Protein AF-R4K5H0-F1 (afdb_monomer_lite)

pLDDT: mean 77.51, std 13.31, range [38.12, 95.44]

Foldseek 3Di:
DPPVVVCVVVPDDDDPVVPPPDPDDPVVVCVVVVVLVVVVVPCVLVVQCVVCCVPPNPCSVVVSVVVVVVVVVVVVVVVVVVVVVCVVCVVDDPPLVVCCVPPRNVSSVVRVVVVVVVVVVSVVVVVVVVVVVVCVVPVVCPVVPPDD

Structure (mmCIF, N/CA/C/O backbone):
data_AF-R4K5H0-F1
#
_entry.id   AF-R4K5H0-F1
#
loop_
_atom_site.group_PDB
_atom_site.id
_atom_site.type_symbol
_atom_site.label_atom_id
_atom_site.label_alt_id
_atom_site.label_comp_id
_atom_site.label_asym_id
_atom_site.label_entity_id
_atom_site.label_seq_id
_atom_site.pdbx_PDB_ins_code
_atom_site.Cartn_x
_atom_site.Cartn_y
_atom_site.Cartn_z
_atom_site.occupancy
_atom_site.B_iso_or_equiv
_atom_site.auth_seq_id
_atom_site.auth_comp_id
_atom_site.auth_asym_id
_atom_site.auth_atom_id
_atom_site.pdbx_PDB_model_num
ATOM 1 N N . MET A 1 1 ? -2.139 -44.349 -0.113 1.00 49.19 1 MET A N 1
ATOM 2 C CA . MET A 1 1 ? -0.696 -44.085 0.084 1.00 49.19 1 MET A CA 1
ATOM 3 C C . MET A 1 1 ? -0.270 -42.656 -0.284 1.00 49.19 1 MET A C 1
ATOM 5 O O . MET A 1 1 ? 0.640 -42.167 0.359 1.00 49.19 1 MET A O 1
ATOM 9 N N . LEU A 1 2 ? -0.936 -41.947 -1.217 1.00 55.94 2 LEU A N 1
ATOM 10 C CA . LEU A 1 2 ? -0.578 -40.556 -1.576 1.00 55.94 2 LEU A CA 1
ATOM 11 C C . LEU A 1 2 ? -0.985 -39.456 -0.568 1.00 55.94 2 LEU A C 1
ATOM 13 O O . LEU A 1 2 ? -0.365 -38.399 -0.565 1.00 55.94 2 LEU A O 1
ATOM 17 N N . LYS A 1 3 ? -2.001 -39.673 0.282 1.00 57.03 3 LYS A N 1
ATOM 18 C CA . LYS A 1 3 ? -2.487 -38.632 1.216 1.00 57.03 3 LYS A CA 1
ATOM 19 C C . LYS A 1 3 ? -1.437 -38.215 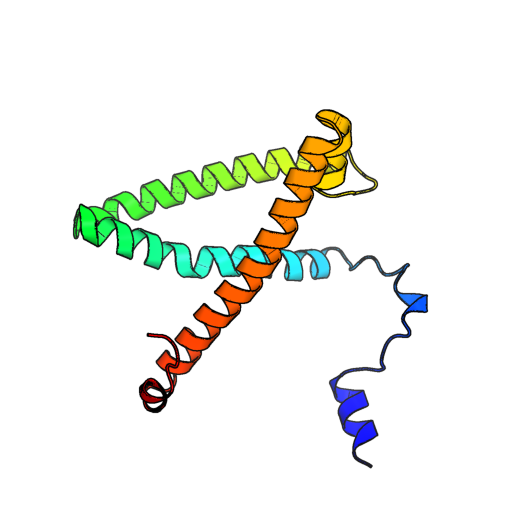2.258 1.00 57.03 3 LYS A C 1
ATOM 21 O O . LYS A 1 3 ? -1.219 -37.029 2.452 1.00 57.03 3 LYS A O 1
ATOM 26 N N . GLY A 1 4 ? -0.706 -39.179 2.825 1.00 60.66 4 GLY A N 1
ATOM 27 C CA . GLY A 1 4 ? 0.281 -38.903 3.877 1.00 60.66 4 GLY A CA 1
ATOM 28 C C . GLY A 1 4 ? 1.520 -38.122 3.420 1.00 60.66 4 GLY A C 1
ATOM 29 O O . GLY A 1 4 ? 2.158 -37.479 4.245 1.00 60.66 4 GLY A O 1
ATOM 30 N N . PHE A 1 5 ? 1.856 -38.147 2.123 1.00 70.12 5 PHE A N 1
ATOM 31 C CA . PHE A 1 5 ? 2.960 -37.343 1.583 1.00 70.12 5 PHE A CA 1
ATOM 32 C C . PHE A 1 5 ? 2.562 -35.870 1.431 1.00 70.12 5 PHE A C 1
ATOM 34 O O . PHE A 1 5 ? 3.346 -34.988 1.760 1.00 70.12 5 PHE A O 1
ATOM 41 N N . PHE A 1 6 ? 1.327 -35.596 1.000 1.00 64.31 6 PHE A N 1
ATOM 42 C CA . PHE A 1 6 ? 0.810 -34.228 0.961 1.00 64.31 6 PHE A CA 1
ATOM 43 C C . PHE A 1 6 ? 0.618 -33.664 2.369 1.00 64.31 6 PHE A C 1
ATOM 45 O O . PHE A 1 6 ? 1.047 -32.545 2.616 1.00 64.31 6 PHE A O 1
ATOM 52 N N . ASP A 1 7 ? 0.118 -34.459 3.320 1.00 66.00 7 ASP A N 1
ATOM 53 C CA . ASP A 1 7 ? -0.077 -34.014 4.708 1.00 66.00 7 ASP A CA 1
ATOM 54 C C . ASP A 1 7 ? 1.232 -33.583 5.405 1.00 66.00 7 ASP A C 1
ATOM 56 O O . ASP A 1 7 ? 1.207 -32.722 6.286 1.00 66.00 7 ASP A O 1
ATOM 60 N N . ILE A 1 8 ? 2.381 -34.145 5.004 1.00 73.19 8 ILE A N 1
ATOM 61 C CA . ILE A 1 8 ? 3.703 -33.759 5.527 1.00 73.19 8 ILE A CA 1
ATOM 62 C C . ILE A 1 8 ? 4.242 -32.478 4.876 1.00 73.19 8 ILE A C 1
ATOM 64 O O . ILE A 1 8 ? 5.025 -31.764 5.495 1.00 73.19 8 ILE A O 1
ATOM 68 N N . LEU A 1 9 ? 3.813 -32.187 3.644 1.00 72.50 9 LEU A N 1
ATOM 69 C CA . LEU A 1 9 ? 4.261 -31.041 2.855 1.00 72.50 9 LEU A CA 1
ATOM 70 C C . LEU A 1 9 ? 3.387 -29.799 3.092 1.00 72.50 9 LEU A C 1
ATOM 72 O O . LEU A 1 9 ? 3.898 -28.685 3.117 1.00 72.50 9 LEU A O 1
ATOM 76 N N . THR A 1 10 ? 2.075 -29.980 3.276 1.00 66.75 10 THR A N 1
ATOM 77 C CA . THR A 1 10 ? 1.098 -28.891 3.465 1.00 66.75 10 THR A CA 1
ATOM 78 C C . THR A 1 10 ? 0.694 -28.672 4.922 1.00 66.75 10 THR A C 1
ATOM 80 O O . THR A 1 10 ? 0.050 -27.672 5.227 1.00 66.75 10 THR A O 1
ATOM 83 N N . GLY A 1 11 ? 1.068 -29.579 5.831 1.00 63.06 11 GLY A N 1
ATOM 84 C CA . GLY A 1 11 ? 0.609 -29.564 7.218 1.00 63.06 11 GLY A CA 1
ATOM 85 C C . GLY A 1 11 ? -0.851 -30.014 7.362 1.00 63.06 11 GLY A C 1
ATOM 86 O O . GLY A 1 11 ? -1.630 -30.014 6.407 1.00 63.06 11 GLY A O 1
ATOM 87 N N . LYS A 1 12 ? -1.229 -30.432 8.579 1.00 54.91 12 LYS A N 1
ATOM 88 C CA . LYS A 1 12 ? -2.605 -30.858 8.885 1.00 54.91 12 LYS A CA 1
ATOM 89 C 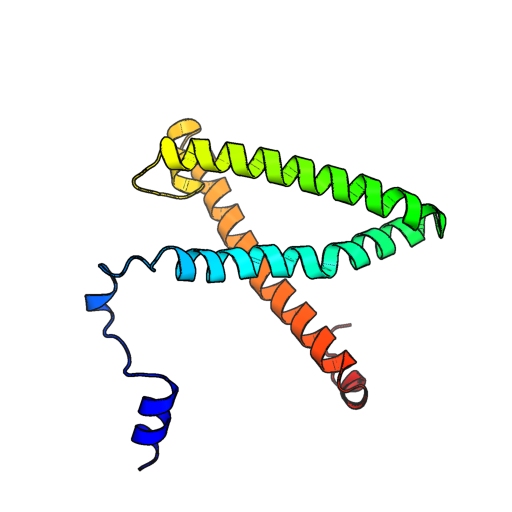C . LYS A 1 12 ? -3.571 -29.677 8.696 1.00 54.91 12 LYS A C 1
ATOM 91 O O . LYS A 1 12 ? -3.279 -28.597 9.209 1.00 54.91 12 LYS A O 1
ATOM 96 N N . PRO A 1 13 ? -4.722 -29.864 8.025 1.00 52.38 13 PRO A N 1
ATOM 97 C CA . PRO A 1 13 ? -5.705 -28.801 7.864 1.00 52.38 13 PRO A CA 1
ATOM 98 C C . PRO A 1 13 ? -6.214 -28.376 9.242 1.00 52.38 13 PRO A C 1
ATOM 100 O O . PRO A 1 13 ? -6.808 -29.175 9.966 1.00 52.38 13 PRO A O 1
ATOM 103 N N . LEU A 1 14 ? -5.942 -27.126 9.618 1.00 50.66 14 LEU A N 1
ATOM 104 C CA . LEU A 1 14 ? -6.468 -26.551 10.849 1.00 50.66 14 LEU A CA 1
ATOM 105 C C . LEU A 1 14 ? -7.985 -26.390 10.724 1.00 50.66 14 LEU A C 1
ATOM 107 O O . LEU A 1 14 ? -8.485 -25.650 9.876 1.00 50.66 14 LEU A O 1
ATOM 111 N N . SER A 1 15 ? -8.700 -27.090 11.599 1.00 40.88 15 SER A N 1
ATOM 112 C CA . SER A 1 15 ? -10.133 -26.960 11.832 1.00 40.88 15 SER A CA 1
ATOM 113 C C . SER A 1 15 ? -10.483 -25.493 12.102 1.00 40.88 15 SER A C 1
ATOM 115 O O . SER A 1 15 ? -9.875 -24.850 12.960 1.00 40.88 15 SER A O 1
ATOM 117 N N . ASN A 1 16 ? -11.475 -24.959 11.382 1.00 50.78 16 ASN A N 1
ATOM 118 C CA . ASN A 1 16 ? -11.863 -23.540 11.414 1.00 50.78 16 ASN A CA 1
ATOM 119 C C . ASN A 1 16 ? -12.212 -22.993 12.817 1.00 50.78 16 ASN A C 1
ATOM 121 O O . ASN A 1 16 ? -12.211 -21.783 13.017 1.00 50.78 16 ASN A O 1
ATOM 125 N N . GLU A 1 17 ? -12.460 -23.863 13.795 1.00 51.97 17 GLU A N 1
ATOM 126 C CA . GLU A 1 17 ? -12.863 -23.517 15.164 1.00 51.97 17 GLU A CA 1
ATOM 127 C C . GLU A 1 17 ? -11.696 -23.087 16.077 1.00 51.97 17 GLU A C 1
ATOM 129 O O . GLU A 1 17 ? -11.930 -22.468 17.110 1.00 51.97 17 GLU A O 1
ATOM 134 N N . GLN A 1 18 ? -10.433 -23.335 15.698 1.00 47.19 18 GLN A N 1
ATOM 135 C CA . GLN A 1 18 ? -9.252 -22.912 16.479 1.00 47.19 18 GLN A CA 1
ATOM 136 C C . GLN A 1 18 ? -8.608 -21.603 15.978 1.00 47.19 18 GLN A C 1
ATOM 138 O O . GLN A 1 18 ? -7.684 -21.082 16.600 1.00 47.19 18 GLN A O 1
ATOM 143 N N . ARG A 1 19 ? -9.115 -21.027 14.880 1.00 45.38 19 ARG A N 1
ATOM 144 C CA . ARG A 1 19 ? -8.547 -19.837 14.215 1.00 45.38 19 ARG A CA 1
ATOM 145 C C . ARG A 1 19 ? -8.814 -18.505 14.923 1.00 45.38 19 ARG A C 1
ATOM 147 O O . ARG A 1 19 ? -8.166 -17.516 14.602 1.00 45.38 19 ARG A O 1
ATOM 154 N N . SER A 1 20 ? -9.741 -18.455 15.880 1.00 47.62 20 SER A N 1
ATOM 155 C CA . SER A 1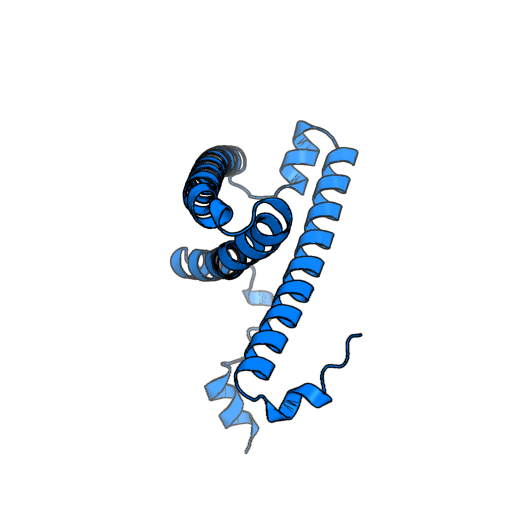 20 ? -10.117 -17.204 16.562 1.00 47.62 20 SER A CA 1
ATOM 156 C C . SER A 1 20 ? -9.094 -16.714 17.599 1.00 47.62 20 SER A C 1
ATOM 158 O O . SER A 1 20 ? -9.217 -15.586 18.071 1.00 47.62 20 SER A O 1
ATOM 160 N N . GLY A 1 21 ? -8.097 -17.533 17.961 1.00 49.69 21 GLY A N 1
ATOM 161 C CA . GLY A 1 21 ? -7.099 -17.205 18.990 1.00 49.69 21 GLY A CA 1
ATOM 162 C C . GLY A 1 21 ? -5.679 -16.938 18.480 1.00 49.69 21 GLY A C 1
ATOM 163 O O . GLY A 1 21 ? -4.901 -16.292 19.181 1.00 49.69 21 GLY A O 1
ATOM 164 N N . GLU A 1 22 ? -5.323 -17.389 17.276 1.00 49.41 22 GLU A N 1
ATOM 165 C CA . GLU A 1 22 ? -3.969 -17.203 16.745 1.00 49.41 22 GLU A CA 1
ATOM 166 C C . GLU A 1 22 ? -3.843 -15.851 16.043 1.00 49.41 22 GLU A C 1
ATOM 168 O O . GLU A 1 22 ? -3.914 -15.722 14.821 1.00 49.41 22 GLU A O 1
ATOM 173 N N . LYS A 1 23 ? -3.628 -14.805 16.844 1.00 56.81 23 LYS A N 1
ATOM 174 C CA . LYS A 1 23 ? -3.012 -13.578 16.337 1.00 56.81 23 LYS A CA 1
ATOM 175 C C . LYS A 1 23 ? -1.655 -13.980 15.764 1.00 56.81 23 LYS A C 1
ATOM 177 O O . LYS A 1 23 ? -0.799 -14.446 16.515 1.00 56.81 23 LYS A O 1
ATOM 182 N N . TYR A 1 24 ? -1.471 -13.828 14.451 1.00 58.16 24 TYR A N 1
ATOM 183 C CA . TYR A 1 24 ? -0.163 -14.017 13.829 1.00 58.16 24 TYR A CA 1
ATOM 184 C C . TYR A 1 24 ? 0.883 -13.258 14.642 1.00 58.16 24 TYR A C 1
ATOM 186 O O . TYR A 1 24 ? 0.704 -12.077 14.954 1.00 58.16 24 TYR A O 1
ATOM 194 N N . ASN A 1 25 ? 1.960 -13.950 15.012 1.00 66.81 25 ASN A N 1
ATOM 195 C CA . ASN A 1 25 ? 3.040 -13.319 15.749 1.00 66.81 25 ASN A CA 1
ATOM 196 C C . ASN A 1 25 ? 3.570 -12.142 14.910 1.00 66.81 25 ASN A C 1
ATOM 198 O O . ASN A 1 25 ? 3.685 -12.267 13.688 1.00 66.81 25 ASN A O 1
ATOM 202 N N . VAL A 1 26 ? 3.889 -11.012 15.550 1.00 72.25 26 VAL A N 1
ATOM 203 C CA . VAL A 1 26 ? 4.280 -9.749 14.886 1.00 72.25 26 VAL A CA 1
ATOM 204 C C . VAL A 1 26 ? 5.225 -9.929 13.682 1.00 72.25 26 VAL A C 1
ATOM 206 O O . VAL A 1 26 ? 4.939 -9.335 12.644 1.00 72.25 26 VAL A O 1
ATOM 209 N N . PRO A 1 27 ? 6.291 -10.759 13.729 1.00 71.31 27 PRO A N 1
ATOM 210 C CA . PRO A 1 27 ? 7.177 -10.929 12.573 1.00 71.31 27 PRO A CA 1
ATOM 211 C C . PRO A 1 27 ? 6.507 -11.582 11.355 1.00 71.31 27 PRO A C 1
ATOM 213 O O . PRO A 1 27 ? 6.786 -11.188 10.227 1.00 71.31 27 PRO A O 1
ATOM 216 N N . PHE A 1 28 ? 5.601 -12.542 11.556 1.00 73.50 28 PHE A N 1
ATOM 217 C CA . PHE A 1 28 ? 4.871 -13.168 10.450 1.00 73.50 28 PHE A CA 1
ATOM 218 C C . PHE A 1 28 ? 3.816 -12.227 9.867 1.00 73.50 28 PHE A C 1
ATOM 220 O O . PHE A 1 28 ? 3.686 -12.138 8.649 1.00 73.50 28 PHE A O 1
ATOM 227 N N . GLY A 1 29 ? 3.095 -11.494 10.724 1.00 75.62 29 GLY A N 1
ATOM 228 C CA . GLY A 1 29 ? 2.133 -10.487 10.270 1.00 75.62 29 GLY A CA 1
ATOM 229 C C . GLY A 1 29 ? 2.809 -9.375 9.464 1.00 75.62 29 GLY A C 1
ATOM 230 O O . GLY A 1 29 ? 2.312 -8.989 8.407 1.00 75.62 29 GLY A O 1
ATOM 231 N N . LEU A 1 30 ? 3.983 -8.923 9.919 1.00 77.88 30 LEU A N 1
ATOM 232 C CA . LEU A 1 30 ? 4.799 -7.949 9.203 1.00 77.88 30 LEU A CA 1
ATOM 233 C C . LEU A 1 30 ? 5.267 -8.496 7.852 1.00 77.88 30 LEU A C 1
ATOM 235 O O . LEU A 1 30 ? 5.159 -7.787 6.864 1.00 77.88 30 LEU A O 1
ATOM 239 N N . ALA A 1 31 ? 5.755 -9.738 7.790 1.00 78.69 31 ALA A N 1
ATOM 240 C CA . ALA A 1 31 ? 6.246 -10.326 6.543 1.00 78.69 31 ALA A CA 1
ATOM 241 C C . ALA A 1 31 ? 5.156 -10.400 5.461 1.00 78.69 31 ALA A C 1
ATOM 243 O O . ALA A 1 31 ? 5.409 -10.049 4.311 1.00 78.69 31 ALA A O 1
ATOM 244 N N . VAL A 1 32 ? 3.936 -10.800 5.832 1.00 77.62 32 VAL A N 1
ATOM 245 C CA . VAL A 1 32 ? 2.807 -10.875 4.893 1.00 77.62 32 VAL A CA 1
ATOM 246 C C . VAL A 1 32 ? 2.379 -9.480 4.429 1.00 77.62 32 VAL A C 1
ATOM 248 O O . VAL A 1 32 ? 2.262 -9.253 3.230 1.00 77.62 32 VAL A O 1
ATOM 251 N N . MET A 1 33 ? 2.207 -8.528 5.352 1.00 77.69 33 MET A N 1
ATOM 252 C CA . MET A 1 33 ? 1.797 -7.157 5.007 1.00 77.69 33 MET A CA 1
ATOM 253 C C . MET A 1 33 ? 2.878 -6.392 4.233 1.00 77.69 33 MET A C 1
ATOM 255 O O . MET A 1 33 ? 2.575 -5.619 3.330 1.00 77.69 33 MET A O 1
ATOM 259 N N . ALA A 1 34 ? 4.152 -6.621 4.552 1.00 77.56 34 ALA A N 1
ATOM 260 C CA . ALA A 1 34 ? 5.266 -6.010 3.839 1.00 77.56 34 ALA A CA 1
ATOM 261 C C . ALA A 1 34 ? 5.398 -6.552 2.414 1.00 77.56 34 ALA A C 1
ATOM 263 O O . ALA A 1 34 ? 5.829 -5.809 1.540 1.00 77.56 34 ALA A O 1
ATOM 264 N N . SER A 1 35 ? 5.022 -7.810 2.158 1.00 79.75 35 SER A N 1
ATOM 265 C CA . SER A 1 35 ? 5.084 -8.392 0.814 1.00 79.75 35 SER A CA 1
ATOM 266 C C . SER A 1 35 ? 4.244 -7.610 -0.196 1.00 79.75 35 SER A C 1
ATOM 268 O O . SER A 1 35 ? 4.692 -7.401 -1.319 1.00 79.75 35 SER A O 1
ATOM 270 N N . ASP A 1 36 ? 3.056 -7.159 0.204 1.00 78.62 36 ASP A N 1
ATOM 271 C CA . ASP A 1 36 ? 2.152 -6.396 -0.660 1.00 78.62 36 ASP A CA 1
ATOM 272 C C . ASP A 1 36 ? 2.726 -5.007 -0.995 1.00 78.62 36 ASP A C 1
ATOM 274 O O . ASP A 1 36 ? 2.862 -4.614 -2.158 1.00 78.62 36 ASP A O 1
ATOM 278 N N . ALA A 1 37 ? 3.215 -4.311 0.037 1.00 73.88 37 ALA A N 1
ATOM 279 C CA . ALA A 1 37 ? 3.884 -3.025 -0.125 1.00 73.88 37 ALA A CA 1
ATOM 280 C C . ALA A 1 37 ? 5.155 -3.137 -0.989 1.00 73.88 37 ALA A C 1
ATOM 282 O O . ALA A 1 37 ? 5.369 -2.329 -1.889 1.00 73.88 37 ALA A O 1
ATOM 283 N N . VAL A 1 38 ? 5.998 -4.148 -0.750 1.00 77.94 38 VAL A N 1
ATOM 284 C CA . VAL A 1 38 ? 7.242 -4.369 -1.505 1.00 77.94 38 VAL A CA 1
ATOM 285 C C . VAL A 1 38 ? 6.950 -4.735 -2.960 1.00 77.94 38 VAL A C 1
ATOM 287 O O . VAL A 1 38 ? 7.627 -4.222 -3.851 1.00 77.94 38 VAL A O 1
ATOM 290 N N . SER A 1 39 ? 5.925 -5.555 -3.214 1.00 76.81 39 SER A N 1
ATOM 291 C CA . SER A 1 39 ? 5.496 -5.893 -4.575 1.00 76.81 39 SER A CA 1
ATOM 292 C C . SER A 1 39 ? 5.084 -4.648 -5.359 1.00 76.81 39 SER A C 1
ATOM 294 O O . SER A 1 39 ? 5.411 -4.538 -6.537 1.00 76.81 39 SER A O 1
ATOM 296 N N . SER A 1 40 ? 4.423 -3.691 -4.703 1.00 75.19 40 SER A N 1
ATOM 297 C CA . SER A 1 40 ? 4.011 -2.434 -5.332 1.00 75.19 40 SER A CA 1
ATOM 298 C C . SER A 1 40 ? 5.193 -1.536 -5.700 1.00 75.19 40 SER A C 1
ATOM 300 O O . SER A 1 40 ? 5.184 -0.903 -6.746 1.00 75.19 40 SER A O 1
ATOM 302 N N . VAL A 1 41 ? 6.250 -1.493 -4.881 1.00 78.44 41 VAL A N 1
ATOM 303 C CA . VAL A 1 41 ? 7.434 -0.657 -5.163 1.00 78.44 41 VAL A CA 1
ATOM 304 C C . VAL A 1 41 ? 8.335 -1.259 -6.251 1.00 78.44 41 VAL A C 1
ATOM 306 O O . VAL A 1 41 ? 9.059 -0.519 -6.917 1.00 78.44 41 VAL A O 1
ATOM 309 N N . ALA A 1 42 ? 8.282 -2.576 -6.473 1.00 78.56 42 ALA A N 1
ATOM 310 C CA . ALA A 1 42 ? 9.167 -3.270 -7.410 1.00 78.56 42 ALA A CA 1
ATOM 311 C C . ALA A 1 42 ? 9.036 -2.787 -8.869 1.00 78.56 42 ALA A C 1
ATOM 313 O O . ALA A 1 42 ? 10.043 -2.730 -9.570 1.00 78.56 42 ALA A O 1
ATOM 314 N N . TYR A 1 43 ? 7.838 -2.384 -9.305 1.00 75.62 43 TYR A N 1
ATOM 315 C CA . TYR A 1 43 ? 7.590 -1.892 -10.669 1.00 75.62 43 TYR A CA 1
ATOM 316 C C . TYR A 1 43 ? 7.609 -0.355 -10.793 1.00 75.62 43 TYR A C 1
ATOM 318 O O . TYR A 1 43 ? 7.608 0.185 -11.896 1.00 75.62 43 TYR A O 1
ATOM 326 N N . VAL A 1 44 ? 7.675 0.386 -9.678 1.00 77.50 44 VAL A N 1
ATOM 327 C CA . VAL A 1 44 ? 7.539 1.860 -9.663 1.00 77.50 44 VAL A CA 1
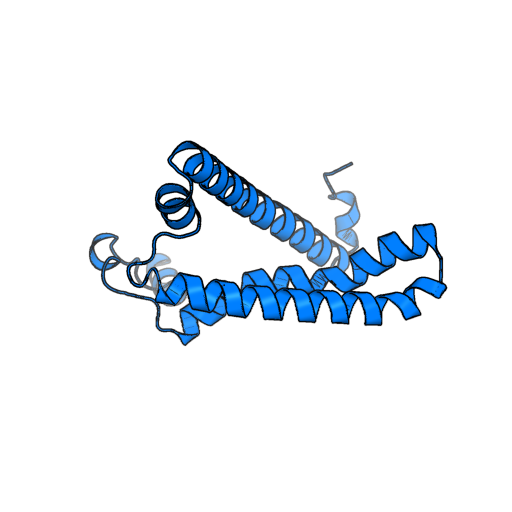ATOM 328 C C . VAL A 1 44 ? 8.624 2.565 -10.474 1.00 77.50 44 VAL A C 1
ATOM 330 O O . VAL A 1 44 ? 8.345 3.561 -11.137 1.00 77.50 44 VAL A O 1
ATOM 333 N N . ALA A 1 45 ? 9.867 2.082 -10.430 1.00 78.56 45 ALA A N 1
ATOM 334 C CA . ALA A 1 45 ? 10.961 2.723 -11.157 1.00 78.56 45 ALA A CA 1
ATOM 335 C C . ALA A 1 45 ? 10.776 2.631 -12.680 1.00 78.56 45 ALA A C 1
ATOM 337 O O . ALA A 1 45 ? 11.029 3.607 -13.389 1.00 78.56 45 ALA A O 1
ATOM 338 N N . GLU A 1 46 ? 10.319 1.475 -13.162 1.00 80.00 46 GLU A N 1
ATOM 339 C CA . GLU A 1 46 ? 10.051 1.230 -14.577 1.00 80.00 46 GLU A CA 1
ATOM 340 C C . GLU A 1 46 ? 8.848 2.044 -15.055 1.00 80.00 46 GLU A C 1
ATOM 342 O O . GLU A 1 46 ? 8.962 2.753 -16.051 1.00 80.00 46 GLU A O 1
ATOM 347 N N . GLU A 1 47 ? 7.756 2.062 -14.289 1.00 81.50 47 GLU A N 1
ATOM 348 C CA . GLU A 1 47 ? 6.561 2.855 -14.601 1.00 81.50 47 GLU A CA 1
ATOM 349 C C . GLU A 1 47 ? 6.841 4.364 -14.634 1.00 81.50 47 GLU A C 1
ATOM 351 O O . GLU A 1 47 ? 6.451 5.058 -15.578 1.00 81.50 47 GLU A O 1
ATOM 356 N N . ILE A 1 48 ? 7.581 4.897 -13.648 1.00 80.06 48 ILE A N 1
ATOM 357 C CA . ILE A 1 48 ? 7.970 6.316 -13.646 1.00 80.06 48 ILE A CA 1
ATOM 358 C C . ILE A 1 48 ? 8.765 6.634 -14.911 1.00 80.06 48 ILE A C 1
ATOM 360 O O . ILE A 1 48 ? 8.474 7.629 -15.573 1.00 80.06 48 ILE A O 1
ATOM 364 N N . LEU A 1 49 ? 9.765 5.817 -15.251 1.00 79.00 49 LEU A N 1
ATOM 365 C CA . LEU A 1 49 ? 10.587 6.044 -16.436 1.00 79.00 49 LEU A CA 1
ATOM 366 C C . LEU A 1 49 ? 9.785 5.885 -17.729 1.00 79.00 49 LEU A C 1
ATOM 368 O O . LEU A 1 49 ? 9.930 6.732 -18.604 1.00 79.00 49 LEU A O 1
ATOM 372 N N . GLY A 1 50 ? 8.917 4.882 -17.844 1.00 81.25 50 GLY A N 1
ATOM 373 C CA . GLY A 1 50 ? 8.066 4.666 -19.015 1.00 81.25 50 GLY A CA 1
ATOM 374 C C . GLY A 1 50 ? 7.204 5.888 -19.331 1.00 81.25 50 GLY A C 1
ATOM 375 O O . GLY A 1 50 ? 7.208 6.380 -20.462 1.00 81.25 50 GLY A O 1
ATOM 376 N N . VAL A 1 51 ? 6.557 6.457 -18.310 1.00 81.56 51 VAL A N 1
ATOM 377 C CA . VAL A 1 51 ? 5.743 7.672 -18.459 1.00 81.56 51 VAL A CA 1
ATOM 378 C C . VAL A 1 51 ? 6.611 8.903 -18.746 1.00 81.56 51 VAL A C 1
ATOM 380 O O . VAL A 1 51 ? 6.327 9.662 -19.674 1.00 81.56 51 VAL A O 1
ATOM 383 N N . LEU A 1 52 ? 7.683 9.130 -17.979 1.00 77.38 52 LEU A N 1
ATOM 384 C CA . LEU A 1 52 ? 8.490 10.349 -18.107 1.00 77.38 52 LEU A CA 1
ATOM 385 C C . LEU A 1 52 ? 9.344 10.370 -19.381 1.00 77.38 52 LEU A C 1
ATOM 387 O O . LEU A 1 52 ? 9.532 11.439 -19.956 1.00 77.38 52 LEU A O 1
ATOM 391 N N . ILE A 1 53 ? 9.852 9.229 -19.852 1.00 80.75 53 ILE A N 1
ATOM 392 C CA . ILE A 1 53 ? 10.594 9.147 -21.120 1.00 80.75 53 ILE A CA 1
ATOM 393 C C . ILE A 1 53 ? 9.692 9.571 -22.283 1.00 80.75 53 ILE A C 1
ATOM 395 O O . ILE A 1 53 ? 10.153 10.299 -23.160 1.00 80.75 53 ILE A O 1
ATOM 399 N N . GLY A 1 54 ? 8.407 9.205 -22.255 1.00 76.12 54 GLY A N 1
ATOM 400 C CA . GLY A 1 54 ? 7.438 9.617 -23.274 1.00 76.12 54 GLY A CA 1
ATOM 401 C C . GLY A 1 54 ? 7.210 11.133 -23.354 1.00 76.12 54 GLY A C 1
ATOM 402 O O . GLY A 1 54 ? 6.867 11.638 -24.420 1.00 76.12 54 GLY A O 1
ATOM 403 N N . VAL A 1 55 ? 7.431 11.871 -22.259 1.00 78.00 55 VAL A N 1
ATOM 404 C CA . VAL A 1 55 ? 7.164 13.321 -22.182 1.00 78.00 55 VAL A CA 1
ATOM 405 C C . VAL A 1 55 ? 8.441 14.159 -22.279 1.00 78.00 55 VAL A C 1
ATOM 407 O O . VAL A 1 55 ? 8.472 15.161 -22.990 1.00 78.00 55 VAL A O 1
ATOM 410 N N . ILE A 1 56 ? 9.495 13.775 -21.557 1.00 79.06 56 ILE A N 1
ATOM 411 C CA . ILE A 1 56 ? 10.729 14.563 -21.397 1.00 79.06 56 ILE A CA 1
ATOM 412 C C . ILE A 1 56 ? 12.001 13.808 -21.822 1.00 79.06 56 ILE A C 1
ATOM 414 O O . ILE A 1 56 ? 13.109 14.329 -21.672 1.00 79.06 56 ILE A O 1
ATOM 418 N N . GLY A 1 57 ? 11.872 12.597 -22.374 1.00 79.00 57 GLY A N 1
ATOM 419 C CA . GLY A 1 57 ? 12.995 11.816 -22.896 1.00 79.00 57 GLY A CA 1
ATOM 420 C C . GLY A 1 57 ? 14.037 11.475 -21.827 1.00 79.00 57 GLY A C 1
ATOM 421 O O . GLY A 1 57 ? 13.703 11.164 -20.687 1.00 79.00 57 GLY A O 1
ATOM 422 N N . LEU A 1 58 ? 15.324 11.558 -22.181 1.00 76.75 58 LEU A N 1
ATOM 423 C CA . LEU A 1 58 ? 16.452 11.218 -21.296 1.00 76.75 58 LEU A CA 1
ATOM 424 C C . LEU A 1 58 ? 16.592 12.132 -20.063 1.00 76.75 58 LEU A C 1
ATOM 426 O O . LEU A 1 58 ? 17.297 11.776 -19.119 1.00 76.75 58 LEU A O 1
ATOM 430 N N . ALA A 1 59 ? 15.915 13.285 -20.024 1.00 77.12 59 ALA A N 1
ATOM 431 C CA . ALA A 1 59 ? 15.887 14.137 -18.832 1.00 77.12 59 ALA A CA 1
ATOM 432 C C . ALA A 1 59 ? 15.130 13.483 -17.655 1.00 77.12 59 ALA A C 1
ATOM 434 O O . ALA A 1 59 ? 15.264 13.924 -16.512 1.00 77.12 59 ALA A O 1
ATOM 435 N N . SER A 1 60 ? 14.378 12.407 -17.909 1.00 74.12 60 SER A N 1
ATOM 436 C CA . SER A 1 60 ? 13.629 11.627 -16.919 1.00 74.12 60 SER A CA 1
ATOM 437 C C . SER A 1 60 ? 14.481 11.078 -15.772 1.00 74.12 60 SER A C 1
ATOM 439 O O . SER A 1 60 ? 14.046 11.102 -14.620 1.00 74.12 60 SER A O 1
ATOM 441 N N . TYR A 1 61 ? 15.722 10.668 -16.047 1.00 77.25 61 TYR A N 1
ATOM 442 C CA . TYR A 1 61 ? 16.625 10.099 -15.042 1.00 77.25 61 TYR A CA 1
ATOM 443 C C . TYR A 1 61 ? 16.939 11.070 -13.897 1.00 77.25 61 TYR A C 1
ATOM 445 O O . TYR A 1 61 ? 17.094 10.649 -12.752 1.00 77.25 61 TYR A O 1
ATOM 453 N N . GLN A 1 62 ? 16.981 12.380 -14.171 1.00 80.69 62 GLN A N 1
ATOM 454 C CA . GLN A 1 62 ? 17.194 13.392 -13.129 1.00 80.69 62 GLN A CA 1
ATOM 455 C C . GLN A 1 62 ? 15.963 13.585 -12.235 1.00 80.69 62 GLN A C 1
ATOM 457 O O . GLN A 1 62 ? 16.085 13.974 -11.071 1.00 80.69 62 GLN A O 1
ATOM 462 N N . TRP A 1 63 ? 14.773 13.325 -12.774 1.00 80.94 63 TRP A N 1
ATOM 463 C CA . TRP A 1 63 ? 13.509 13.448 -12.057 1.00 80.94 63 TRP A CA 1
ATOM 464 C C . TRP A 1 63 ? 13.173 12.204 -11.240 1.00 80.94 63 TRP A C 1
ATOM 466 O O . TRP A 1 63 ? 12.581 12.348 -10.173 1.00 80.94 63 TRP A O 1
ATOM 476 N N . LEU A 1 64 ? 13.620 11.018 -11.665 1.00 83.62 64 LEU A N 1
ATOM 477 C CA . LEU A 1 64 ? 13.402 9.756 -10.951 1.00 83.62 64 LEU A CA 1
ATOM 478 C C . LEU A 1 64 ? 13.814 9.847 -9.472 1.00 83.62 64 LEU A C 1
ATOM 480 O O . LEU A 1 64 ? 13.033 9.505 -8.587 1.00 83.62 64 LEU A O 1
ATOM 484 N N . GLY A 1 65 ? 15.009 10.381 -9.190 1.00 85.69 65 GLY A N 1
ATOM 485 C CA . GLY A 1 65 ? 15.495 10.545 -7.816 1.00 85.69 65 GLY A CA 1
ATOM 486 C C . GLY A 1 65 ? 14.646 11.513 -6.982 1.00 85.69 65 GLY A C 1
ATOM 487 O O . GLY A 1 65 ? 14.373 11.248 -5.812 1.00 85.69 65 GLY A O 1
ATOM 488 N N . LYS A 1 66 ? 14.175 12.613 -7.586 1.00 87.38 66 LYS A N 1
ATOM 489 C CA . LYS A 1 66 ? 13.315 13.600 -6.909 1.00 87.38 66 LYS A CA 1
ATOM 490 C C . LYS A 1 66 ? 11.937 13.022 -6.593 1.00 87.38 66 LYS A C 1
ATOM 492 O O . LYS A 1 66 ? 11.454 13.189 -5.478 1.00 87.38 66 LYS A O 1
ATOM 497 N N . ILE A 1 67 ? 11.333 12.318 -7.551 1.00 87.12 67 ILE A N 1
ATOM 498 C CA . ILE A 1 67 ? 10.026 11.671 -7.384 1.00 87.12 67 ILE A CA 1
ATOM 499 C C . ILE A 1 67 ? 10.118 10.579 -6.314 1.00 87.12 67 ILE A C 1
ATOM 501 O O . ILE A 1 67 ? 9.283 10.537 -5.416 1.00 87.12 67 ILE A O 1
ATOM 505 N N . SER A 1 68 ? 11.173 9.760 -6.342 1.00 87.56 68 SER A N 1
ATOM 506 C CA . SER A 1 68 ? 11.414 8.737 -5.319 1.00 87.56 68 SER A CA 1
ATOM 507 C C . SER A 1 68 ? 11.519 9.340 -3.912 1.00 87.56 68 SER A C 1
ATOM 509 O O . SER A 1 68 ? 10.849 8.878 -2.989 1.00 87.56 68 SER A O 1
ATOM 511 N N . LEU A 1 69 ? 12.257 10.446 -3.746 1.00 89.88 69 LEU A N 1
ATOM 512 C CA . LEU A 1 69 ? 12.319 11.170 -2.470 1.00 89.88 69 LEU A CA 1
ATOM 513 C C . LEU A 1 69 ? 10.949 11.685 -2.006 1.00 89.88 69 LEU A C 1
ATOM 515 O O . LEU A 1 69 ? 10.635 11.596 -0.818 1.00 89.88 69 LEU A O 1
ATOM 519 N N . MET A 1 70 ? 10.121 12.197 -2.920 1.00 91.06 70 MET A N 1
ATOM 520 C CA . MET A 1 70 ? 8.758 12.628 -2.592 1.00 91.06 70 MET A CA 1
ATOM 521 C C . MET A 1 70 ? 7.882 11.454 -2.137 1.00 91.06 70 MET A C 1
ATOM 523 O O . MET A 1 70 ? 7.158 11.593 -1.152 1.00 91.06 70 MET A O 1
ATOM 527 N N . ILE A 1 71 ? 7.982 10.294 -2.796 1.00 89.94 71 ILE A N 1
ATOM 528 C CA . ILE A 1 71 ? 7.262 9.071 -2.406 1.00 89.94 71 ILE A CA 1
ATOM 529 C C . ILE A 1 71 ? 7.697 8.615 -1.009 1.00 89.94 71 ILE A C 1
ATOM 531 O O . ILE A 1 71 ? 6.846 8.330 -0.171 1.00 89.94 71 ILE A O 1
ATOM 535 N N . ILE A 1 72 ? 9.001 8.612 -0.713 1.00 90.56 72 ILE A N 1
ATOM 536 C CA . ILE A 1 72 ? 9.519 8.274 0.623 1.00 90.56 72 ILE A CA 1
ATOM 537 C C . ILE A 1 72 ? 8.950 9.224 1.686 1.00 90.56 72 ILE A C 1
ATOM 539 O O . ILE A 1 72 ? 8.504 8.773 2.742 1.00 90.56 72 ILE A O 1
ATOM 543 N N . GLY A 1 73 ? 8.918 10.531 1.409 1.00 94.38 73 GLY A N 1
ATOM 544 C CA . GLY A 1 73 ? 8.310 11.517 2.307 1.00 94.38 73 GLY A CA 1
ATOM 545 C C . GLY A 1 73 ? 6.819 11.258 2.548 1.00 94.38 73 GLY A C 1
ATOM 546 O O . GLY A 1 73 ? 6.349 11.334 3.684 1.00 94.38 73 GLY A O 1
ATOM 547 N N . LEU A 1 74 ? 6.085 10.881 1.501 1.00 92.69 74 LEU A N 1
ATOM 548 C CA . LEU A 1 74 ? 4.670 10.526 1.589 1.00 92.69 74 LEU A CA 1
ATOM 549 C C . LEU A 1 74 ? 4.450 9.252 2.423 1.00 92.69 74 LEU A C 1
ATOM 551 O O . LEU A 1 74 ? 3.577 9.236 3.291 1.00 92.69 74 LEU A O 1
ATOM 555 N N . LEU A 1 75 ? 5.278 8.217 2.239 1.00 90.94 75 LEU A N 1
ATOM 556 C CA . LEU A 1 75 ? 5.240 6.991 3.048 1.00 90.94 75 LEU A CA 1
ATOM 557 C C . LEU A 1 75 ? 5.549 7.264 4.524 1.00 90.94 75 LEU A C 1
ATOM 559 O O . LEU A 1 75 ? 4.926 6.676 5.411 1.00 90.94 75 LEU A O 1
ATOM 563 N N . PHE A 1 76 ? 6.470 8.185 4.810 1.00 93.19 76 PHE A N 1
ATOM 564 C CA . PHE A 1 76 ? 6.763 8.608 6.177 1.00 93.19 76 PHE A CA 1
ATOM 565 C C . PHE A 1 76 ? 5.546 9.274 6.836 1.00 93.19 76 PHE A C 1
ATOM 567 O O . PHE A 1 76 ? 5.177 8.929 7.961 1.00 93.19 76 PHE A O 1
ATOM 574 N N . MET A 1 77 ? 4.868 10.171 6.116 1.00 95.44 77 MET A N 1
ATOM 575 C CA . MET A 1 77 ? 3.646 10.820 6.598 1.00 95.44 77 MET A CA 1
ATOM 576 C C . MET A 1 77 ? 2.509 9.810 6.826 1.00 95.44 77 MET A C 1
ATOM 578 O O . MET A 1 77 ? 1.861 9.846 7.875 1.00 95.44 77 MET A O 1
ATOM 582 N N . LEU A 1 78 ? 2.316 8.865 5.900 1.00 91.88 78 LEU A N 1
ATOM 583 C CA . LEU A 1 78 ? 1.364 7.758 6.051 1.00 91.88 78 LEU A CA 1
ATOM 584 C C . LEU A 1 78 ? 1.671 6.909 7.282 1.00 91.88 78 LEU A C 1
ATOM 586 O O . LEU A 1 78 ? 0.767 6.589 8.047 1.00 91.88 78 LEU A O 1
ATOM 590 N N . THR A 1 79 ? 2.943 6.587 7.515 1.00 90.88 79 THR A N 1
ATOM 591 C CA . THR A 1 79 ? 3.365 5.792 8.675 1.00 90.88 79 THR A CA 1
ATOM 592 C C . THR A 1 79 ? 2.959 6.475 9.979 1.00 90.88 79 THR A C 1
ATOM 594 O O . THR A 1 79 ? 2.377 5.841 10.859 1.00 90.88 79 THR A O 1
ATOM 597 N N . ILE A 1 80 ? 3.198 7.784 10.097 1.00 94.00 80 ILE A N 1
ATOM 598 C CA . ILE A 1 80 ? 2.775 8.557 11.271 1.00 94.00 80 ILE A CA 1
ATOM 599 C C . ILE A 1 80 ? 1.247 8.550 11.407 1.00 94.00 80 ILE A C 1
ATOM 601 O O . ILE A 1 80 ? 0.739 8.339 12.510 1.00 94.00 80 ILE A O 1
ATOM 605 N N . SER A 1 81 ? 0.517 8.740 10.306 1.00 90.81 81 SER A N 1
ATOM 606 C CA . SER A 1 81 ? -0.950 8.703 10.296 1.00 90.81 81 SER A CA 1
ATOM 607 C C . SER A 1 81 ? -1.490 7.351 10.780 1.00 90.81 81 SER A C 1
ATOM 609 O O . SER A 1 81 ? -2.322 7.305 11.687 1.00 90.81 81 SER A O 1
ATOM 611 N N . TYR A 1 82 ? -0.946 6.237 10.286 1.00 88.69 82 TYR A N 1
ATOM 612 C CA . TYR A 1 82 ? -1.341 4.901 10.732 1.00 88.69 82 TYR A CA 1
ATOM 613 C C . TYR A 1 82 ? -1.008 4.645 12.200 1.00 88.69 82 TYR A C 1
ATOM 615 O O . TYR A 1 82 ? -1.822 4.051 12.904 1.00 88.69 82 TYR A O 1
ATOM 623 N N . ILE A 1 83 ? 0.132 5.130 12.705 1.00 89.19 83 ILE A N 1
ATOM 624 C CA . ILE A 1 83 ? 0.462 5.025 14.135 1.00 89.19 83 ILE A CA 1
ATOM 625 C C . ILE A 1 83 ? -0.598 5.730 14.990 1.00 89.19 83 ILE A C 1
ATOM 627 O O . ILE A 1 83 ? -0.989 5.205 16.034 1.00 89.19 83 ILE A O 1
ATOM 631 N N . GLN A 1 84 ? -1.077 6.900 14.564 1.00 90.50 84 GLN A N 1
ATOM 632 C CA . GLN A 1 84 ? -2.139 7.621 15.270 1.00 90.50 84 GLN A CA 1
ATOM 633 C C . GLN A 1 84 ? -3.449 6.827 15.259 1.00 90.50 84 GLN A C 1
ATOM 635 O O . GLN A 1 84 ? -4.056 6.647 16.315 1.00 90.50 84 GLN A O 1
ATOM 640 N N . ILE A 1 85 ? -3.839 6.289 14.101 1.00 88.75 85 ILE A N 1
ATOM 641 C CA . ILE A 1 85 ? -5.061 5.489 13.952 1.00 88.75 85 ILE A CA 1
ATOM 642 C C . ILE A 1 85 ? -4.998 4.228 14.820 1.00 88.75 85 ILE A C 1
ATOM 644 O O . ILE A 1 85 ? -5.932 3.959 15.567 1.00 88.75 85 ILE A O 1
ATOM 648 N N . ILE A 1 86 ? -3.890 3.482 14.789 1.00 87.19 86 ILE A N 1
ATOM 649 C CA . ILE A 1 86 ? -3.720 2.246 15.572 1.00 87.19 86 ILE A CA 1
ATOM 650 C C . ILE A 1 86 ? -3.797 2.529 17.079 1.00 87.19 86 ILE A C 1
ATOM 652 O O . ILE A 1 86 ? -4.364 1.737 17.829 1.00 87.19 86 ILE A O 1
ATOM 656 N N . ARG A 1 87 ? -3.258 3.667 17.536 1.00 86.19 87 ARG A N 1
ATOM 657 C CA . ARG A 1 87 ? -3.355 4.086 18.944 1.00 86.19 87 ARG A CA 1
ATOM 658 C C . ARG A 1 87 ? -4.772 4.494 19.341 1.00 86.19 87 ARG A C 1
ATOM 660 O O . ARG A 1 87 ? -5.182 4.187 20.455 1.00 86.19 87 ARG A O 1
ATOM 667 N N . ALA A 1 88 ? -5.495 5.179 18.457 1.00 86.31 88 ALA A N 1
ATOM 668 C CA . ALA A 1 88 ? -6.877 5.591 18.697 1.00 86.31 88 ALA A CA 1
ATOM 669 C C . ALA A 1 88 ? -7.860 4.406 18.646 1.00 86.31 88 ALA A C 1
ATOM 671 O O . ALA A 1 88 ? -8.838 4.390 19.387 1.00 86.31 88 ALA A O 1
ATOM 672 N N . TYR A 1 89 ? -7.563 3.390 17.830 1.00 85.62 89 TYR A N 1
ATOM 673 C CA . TYR A 1 89 ? -8.412 2.224 17.580 1.00 85.62 89 TYR A CA 1
ATOM 674 C C . TYR A 1 89 ? -7.703 0.898 17.924 1.00 85.62 89 TYR A C 1
ATOM 676 O O . TYR A 1 89 ? -7.449 0.077 17.039 1.00 85.62 89 TYR A O 1
ATOM 684 N N . PRO A 1 90 ? -7.407 0.628 19.213 1.00 79.38 90 PRO A N 1
ATOM 685 C CA . PRO A 1 90 ? -6.644 -0.554 19.634 1.00 79.38 90 PRO A CA 1
ATOM 686 C C . PRO A 1 90 ? -7.393 -1.881 19.437 1.00 79.38 90 PRO A C 1
ATOM 688 O O . PRO A 1 90 ? -6.770 -2.940 19.388 1.00 79.38 90 PRO A O 1
ATOM 691 N N . GLN A 1 91 ? -8.723 -1.835 19.315 1.00 76.38 91 GLN A N 1
ATOM 692 C CA . GLN A 1 91 ? -9.560 -3.000 19.002 1.00 76.38 91 GLN A CA 1
ATOM 693 C C . GLN A 1 91 ? -9.531 -3.365 17.503 1.00 76.38 91 GLN A C 1
ATOM 695 O O . GLN A 1 91 ? -10.049 -4.410 17.115 1.00 76.38 91 GLN A O 1
ATOM 700 N N . GLY A 1 92 ? -8.907 -2.535 16.657 1.00 70.44 92 GLY A N 1
ATOM 701 C CA . GLY A 1 92 ? -8.924 -2.686 15.204 1.00 70.44 92 GLY A CA 1
ATOM 702 C C . GLY A 1 92 ? -10.237 -2.206 14.574 1.00 70.44 92 GLY A C 1
ATOM 703 O O . GLY A 1 92 ? -11.024 -1.508 15.205 1.00 70.44 92 GLY A O 1
ATOM 704 N N . GLY A 1 93 ? -10.456 -2.556 13.304 1.00 72.00 93 GLY A N 1
ATOM 705 C CA . GLY A 1 93 ? -11.670 -2.187 12.556 1.00 72.00 93 GLY A CA 1
ATOM 706 C C . GLY A 1 93 ? -11.419 -1.677 11.132 1.00 72.00 93 GLY A C 1
ATOM 707 O O . GLY A 1 93 ? -12.339 -1.631 10.318 1.00 72.00 93 GLY A O 1
ATOM 708 N N . GLY A 1 94 ? -10.167 -1.347 10.804 1.00 81.38 94 GLY A N 1
ATOM 709 C CA . GLY A 1 94 ? -9.773 -0.903 9.464 1.00 81.38 94 GLY A CA 1
ATOM 710 C C . GLY A 1 94 ? -10.412 0.426 9.046 1.00 81.38 94 GLY A C 1
ATOM 711 O O . GLY A 1 94 ? -11.095 1.089 9.828 1.00 81.38 94 GLY A O 1
ATOM 712 N N . ALA A 1 95 ? -10.192 0.821 7.789 1.00 82.81 95 ALA A N 1
ATOM 713 C CA . ALA A 1 95 ? -10.658 2.112 7.274 1.00 82.81 95 ALA A CA 1
ATOM 714 C C . ALA A 1 95 ? -12.190 2.277 7.343 1.00 82.81 95 ALA A C 1
ATOM 716 O O . ALA A 1 95 ? -12.667 3.388 7.551 1.00 82.81 95 ALA A O 1
ATOM 717 N N . TYR A 1 96 ? -12.957 1.181 7.249 1.00 85.94 96 TYR A N 1
ATOM 718 C CA . TYR A 1 96 ? -14.420 1.200 7.377 1.00 85.94 96 TYR A CA 1
ATOM 719 C C . TYR A 1 96 ? -14.889 1.694 8.749 1.00 85.94 96 TYR A C 1
ATOM 721 O O . TYR A 1 96 ? -15.709 2.606 8.818 1.00 85.94 96 TYR A O 1
ATOM 729 N N . VAL A 1 97 ? -14.388 1.101 9.839 1.00 85.56 97 VAL A N 1
ATOM 730 C CA . VAL A 1 97 ? -14.820 1.461 11.201 1.00 85.56 97 VAL A CA 1
ATOM 731 C C . VAL A 1 97 ? -14.393 2.888 11.529 1.00 85.56 97 VAL A C 1
ATOM 733 O O . VAL A 1 97 ? -15.205 3.667 12.019 1.00 85.56 97 VAL A O 1
ATOM 736 N N . VAL A 1 98 ? -13.165 3.262 11.160 1.00 87.56 98 VAL A N 1
ATOM 737 C CA . VAL A 1 98 ? -12.649 4.620 11.374 1.00 87.56 98 VAL A CA 1
ATOM 738 C C . VAL A 1 98 ? -13.488 5.653 10.613 1.00 87.56 98 VAL A C 1
ATOM 740 O O . VAL A 1 98 ? -13.914 6.641 11.205 1.00 87.56 98 VAL A O 1
ATOM 743 N N . ALA A 1 99 ? -13.788 5.428 9.330 1.00 87.25 99 ALA A N 1
ATOM 744 C CA . ALA A 1 99 ? -14.611 6.350 8.544 1.00 87.25 99 ALA A CA 1
ATOM 745 C C . ALA A 1 99 ? -16.064 6.398 9.043 1.00 87.25 99 ALA A C 1
ATOM 747 O O . ALA A 1 99 ? -16.639 7.478 9.174 1.00 87.25 99 ALA A O 1
ATOM 748 N N . LYS A 1 100 ? -16.643 5.246 9.397 1.00 88.88 100 LYS A N 1
ATOM 749 C CA . LYS A 1 100 ? -18.013 5.162 9.911 1.00 88.88 100 LYS A CA 1
ATOM 750 C C . LYS A 1 100 ? -18.202 5.948 11.204 1.00 88.88 100 LYS A C 1
ATOM 752 O O . LYS A 1 100 ? -19.223 6.612 11.354 1.00 88.88 100 LYS A O 1
ATOM 757 N N . GLU A 1 101 ? -17.255 5.844 12.130 1.00 88.81 101 GLU A N 1
ATOM 758 C CA . GLU A 1 101 ? -17.356 6.495 13.436 1.00 88.81 101 GLU A CA 1
ATOM 759 C C . GLU A 1 101 ? -1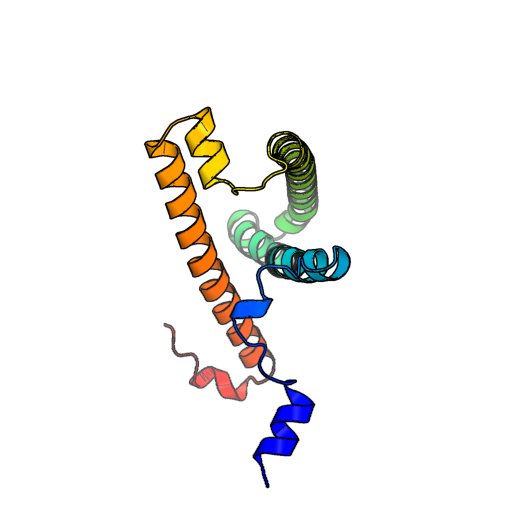7.036 7.994 13.390 1.00 88.81 101 GLU A C 1
ATOM 761 O O . GLU A 1 101 ? -17.616 8.745 14.168 1.00 88.81 101 GLU A O 1
ATOM 766 N N . ASN A 1 102 ? -16.160 8.442 12.481 1.00 88.44 102 ASN A N 1
ATOM 767 C CA . ASN A 1 102 ? -15.748 9.851 12.411 1.00 88.44 102 ASN A CA 1
ATOM 768 C C . ASN A 1 102 ? -16.550 10.693 11.409 1.00 88.44 102 ASN A C 1
ATOM 770 O O . ASN A 1 102 ? -16.744 11.884 11.639 1.00 88.44 102 ASN A O 1
ATOM 774 N N . LEU A 1 103 ? -16.980 10.104 10.292 1.00 89.75 103 LEU A N 1
ATOM 775 C CA . LEU A 1 103 ? -17.586 10.829 9.166 1.00 89.75 103 LEU A CA 1
ATOM 776 C C . LEU A 1 103 ? -19.026 10.378 8.887 1.00 89.75 103 LEU A C 1
ATOM 778 O O . LEU A 1 103 ? -19.860 11.163 8.444 1.00 89.75 103 LEU A O 1
ATOM 782 N N . GLY A 1 104 ? -19.351 9.134 9.241 1.00 91.69 104 GLY A N 1
ATOM 783 C CA . GLY A 1 104 ? -20.698 8.585 9.163 1.00 91.69 104 GLY A CA 1
ATOM 784 C C . GLY A 1 104 ? -20.792 7.359 8.262 1.00 91.69 104 GLY A C 1
ATOM 785 O O . GLY A 1 104 ? -19.832 6.901 7.644 1.00 91.69 104 GLY A O 1
ATOM 786 N N . VAL A 1 105 ? -21.991 6.780 8.195 1.00 91.12 105 VAL A N 1
ATOM 787 C CA . VAL A 1 105 ? -22.204 5.464 7.567 1.00 91.12 105 VAL A CA 1
ATOM 788 C C . VAL A 1 105 ? -21.921 5.470 6.063 1.00 91.12 105 VAL A C 1
ATOM 790 O O . VAL A 1 105 ? -21.393 4.485 5.550 1.00 91.12 105 VAL A O 1
ATOM 793 N N . GLN A 1 106 ? -22.253 6.559 5.363 1.00 92.31 106 GLN A N 1
ATOM 794 C CA . GLN A 1 106 ? -22.032 6.675 3.918 1.00 92.31 106 GLN A CA 1
ATOM 795 C C . GLN A 1 106 ? -20.538 6.678 3.578 1.00 92.31 106 GLN A C 1
ATOM 797 O O . GLN A 1 106 ? -20.109 5.890 2.739 1.00 92.31 106 GLN A O 1
ATOM 802 N N . ASP A 1 107 ? -19.734 7.463 4.294 1.00 89.44 107 ASP A N 1
ATOM 803 C CA . ASP A 1 107 ? -18.282 7.507 4.093 1.00 89.44 107 ASP A CA 1
ATOM 804 C C . ASP A 1 107 ? -17.610 6.191 4.495 1.00 89.44 107 ASP A C 1
ATOM 806 O O . ASP A 1 107 ? -16.695 5.720 3.819 1.00 89.44 107 ASP A O 1
ATOM 810 N N . GLY A 1 108 ? -18.130 5.528 5.535 1.00 90.19 108 GLY A N 1
ATOM 811 C CA . GLY A 1 108 ? -17.760 4.153 5.863 1.00 90.19 108 GLY A CA 1
ATOM 812 C C . GLY A 1 108 ? -17.972 3.206 4.679 1.00 90.19 108 GLY A C 1
ATOM 813 O O . GLY A 1 108 ? -17.050 2.501 4.278 1.00 90.19 108 GLY A O 1
ATOM 814 N N . LEU A 1 109 ? -19.162 3.202 4.074 1.00 91.62 109 LEU A N 1
ATOM 815 C CA . LEU A 1 109 ? -19.469 2.360 2.910 1.00 91.62 109 LEU A CA 1
ATOM 816 C C . LEU A 1 109 ? -18.546 2.647 1.719 1.00 91.62 109 LEU A C 1
ATOM 818 O O . LEU A 1 109 ? -18.103 1.701 1.069 1.00 91.62 109 LEU A O 1
ATOM 822 N N . ILE A 1 110 ? -18.214 3.916 1.466 1.00 93.25 110 ILE A N 1
ATOM 823 C CA . ILE A 1 110 ? -17.250 4.298 0.424 1.00 93.25 110 ILE A CA 1
ATOM 824 C C . ILE A 1 110 ? -15.870 3.711 0.739 1.00 93.25 110 ILE A C 1
ATOM 826 O O . ILE A 1 110 ? -15.258 3.099 -0.134 1.00 93.25 110 ILE A O 1
ATOM 830 N N . ALA A 1 111 ? -15.406 3.812 1.988 1.00 90.81 111 ALA A N 1
ATOM 831 C CA . ALA A 1 111 ? -14.137 3.222 2.408 1.00 90.81 111 ALA A CA 1
ATOM 832 C C . ALA A 1 111 ? -14.128 1.688 2.257 1.00 90.81 111 ALA A C 1
ATOM 834 O O . ALA A 1 111 ? -13.137 1.117 1.809 1.00 90.81 111 ALA A O 1
ATOM 835 N N . ALA A 1 112 ? -15.234 1.008 2.577 1.00 90.12 112 ALA A N 1
ATOM 836 C CA . ALA A 1 112 ? -15.359 -0.435 2.367 1.00 90.12 112 ALA A CA 1
ATOM 837 C C . ALA A 1 112 ? -15.347 -0.814 0.879 1.00 90.12 112 ALA A C 1
ATOM 839 O O . ALA A 1 112 ? -14.674 -1.770 0.499 1.00 90.12 112 ALA A O 1
ATOM 840 N N . ALA A 1 113 ? -16.059 -0.066 0.033 1.00 92.81 113 ALA A N 1
ATOM 841 C CA . ALA A 1 113 ? -16.064 -0.293 -1.408 1.00 92.81 113 ALA A CA 1
ATOM 842 C C . ALA A 1 113 ? -14.669 -0.082 -2.012 1.00 92.81 113 ALA A C 1
ATOM 844 O O . ALA A 1 113 ? -14.216 -0.910 -2.799 1.00 92.81 113 ALA A O 1
ATOM 845 N N . ALA A 1 114 ? -13.966 0.973 -1.592 1.00 92.94 114 ALA A N 1
ATOM 846 C CA . ALA A 1 114 ? -12.595 1.238 -2.010 1.00 92.94 114 ALA A CA 1
ATOM 847 C C . ALA A 1 114 ? -11.655 0.081 -1.639 1.00 92.94 114 ALA A C 1
ATOM 849 O O . ALA A 1 114 ? -10.904 -0.370 -2.493 1.00 92.94 114 ALA A O 1
ATOM 850 N N . LEU A 1 115 ? -11.758 -0.462 -0.419 1.00 90.00 115 LEU A N 1
ATOM 851 C CA . LEU A 1 115 ? -10.963 -1.623 0.003 1.00 90.00 115 LEU A CA 1
ATOM 852 C C . LEU A 1 115 ? -11.258 -2.885 -0.820 1.00 90.00 115 LEU A C 1
ATOM 854 O O . LEU A 1 115 ? -10.349 -3.650 -1.120 1.00 90.00 115 LEU A O 1
ATOM 858 N N . LEU A 1 116 ? -12.517 -3.129 -1.190 1.00 91.81 116 LEU A N 1
ATOM 859 C CA . LEU A 1 116 ? -12.858 -4.274 -2.042 1.00 91.81 116 LEU A CA 1
ATOM 860 C C . LEU A 1 116 ? -12.259 -4.134 -3.443 1.00 91.81 116 LEU A C 1
ATOM 862 O O . LEU A 1 116 ? -11.751 -5.111 -3.989 1.00 91.81 116 LEU A O 1
ATOM 866 N N . ILE A 1 117 ? -12.314 -2.929 -4.012 1.00 93.19 117 ILE A N 1
ATOM 867 C CA . ILE A 1 117 ? -11.711 -2.638 -5.316 1.00 93.19 117 ILE A CA 1
ATOM 868 C C . ILE A 1 117 ? -10.193 -2.792 -5.236 1.00 93.19 117 ILE A C 1
ATOM 870 O O . ILE A 1 117 ? -9.620 -3.438 -6.107 1.00 93.19 117 ILE A O 1
ATOM 874 N N . ASP A 1 118 ? -9.574 -2.257 -4.185 1.00 88.25 118 ASP A N 1
ATOM 875 C CA . ASP A 1 118 ? -8.139 -2.369 -3.921 1.00 88.25 118 ASP A CA 1
ATOM 876 C C . ASP A 1 118 ? -7.698 -3.836 -3.904 1.00 88.25 118 ASP A C 1
ATOM 878 O O . ASP A 1 118 ? -6.849 -4.232 -4.694 1.00 88.25 118 ASP A O 1
ATOM 882 N N . TYR A 1 119 ? -8.384 -4.699 -3.146 1.00 88.12 119 TYR A N 1
ATOM 883 C CA . TYR A 1 119 ? -8.060 -6.128 -3.123 1.00 88.12 119 TYR A CA 1
ATOM 884 C C . TYR A 1 119 ? -8.190 -6.819 -4.484 1.00 88.12 119 TYR A C 1
ATOM 886 O O . TYR A 1 119 ? -7.355 -7.656 -4.831 1.00 88.12 119 TYR A O 1
ATOM 894 N N . ILE A 1 120 ? -9.231 -6.501 -5.257 1.00 91.56 120 ILE A N 1
ATOM 895 C CA . ILE A 1 120 ? -9.407 -7.074 -6.599 1.00 91.56 120 ILE A CA 1
ATOM 896 C C . ILE A 1 120 ? -8.281 -6.600 -7.520 1.00 91.56 120 ILE A C 1
ATOM 898 O O . ILE A 1 120 ? -7.723 -7.402 -8.273 1.00 91.56 120 ILE A O 1
ATOM 902 N N . LEU A 1 121 ? -7.937 -5.314 -7.449 1.00 87.81 121 LEU A N 1
ATOM 903 C CA . LEU A 1 121 ? -6.901 -4.713 -8.274 1.00 87.81 121 LEU A CA 1
ATOM 904 C C . LEU A 1 121 ? -5.523 -5.277 -7.929 1.00 87.81 121 LEU A C 1
ATOM 906 O O . LEU A 1 121 ? -4.800 -5.660 -8.844 1.00 87.81 121 LEU A O 1
ATOM 910 N N . THR A 1 122 ? -5.190 -5.422 -6.647 1.00 87.25 122 THR A N 1
ATOM 911 C CA . THR A 1 122 ? -3.933 -6.030 -6.198 1.00 87.25 122 THR A CA 1
ATOM 912 C C . THR A 1 122 ? -3.778 -7.438 -6.761 1.00 87.25 122 THR A C 1
ATOM 914 O O . THR A 1 122 ? -2.760 -7.745 -7.376 1.00 87.25 122 THR A O 1
ATOM 917 N N . VAL A 1 123 ? -4.812 -8.282 -6.664 1.00 87.75 123 VAL A N 1
ATOM 918 C CA . VAL A 1 123 ? -4.766 -9.641 -7.231 1.00 87.75 123 VAL A CA 1
ATOM 919 C C . VAL A 1 123 ? -4.592 -9.611 -8.753 1.00 87.75 123 VAL A C 1
ATOM 921 O O . VAL A 1 123 ? -3.790 -10.375 -9.293 1.00 87.75 123 VAL A O 1
ATOM 924 N N . ALA A 1 124 ? -5.310 -8.731 -9.453 1.00 87.56 124 ALA A N 1
ATOM 925 C CA . ALA A 1 124 ? -5.226 -8.615 -10.907 1.00 87.56 124 ALA A CA 1
ATOM 926 C C . ALA A 1 124 ? -3.842 -8.137 -11.384 1.00 87.56 124 ALA A C 1
ATOM 928 O O . ALA A 1 124 ? -3.279 -8.706 -12.324 1.00 87.56 124 ALA A O 1
ATOM 929 N N . VAL A 1 125 ? -3.273 -7.125 -10.723 1.00 85.31 125 VAL A N 1
ATOM 930 C CA . VAL A 1 125 ? -1.950 -6.570 -11.041 1.00 85.31 125 VAL A CA 1
ATOM 931 C C . VAL A 1 125 ? -0.860 -7.587 -10.728 1.00 85.31 125 VAL A C 1
ATOM 933 O O . VAL A 1 125 ? -0.020 -7.850 -11.586 1.00 85.31 125 VAL A O 1
ATOM 936 N N . SER A 1 126 ? -0.901 -8.240 -9.562 1.00 83.38 126 SER A N 1
ATOM 937 C CA . SER A 1 126 ? 0.068 -9.285 -9.217 1.00 83.38 126 SER A CA 1
ATOM 938 C C . SER A 1 126 ? 0.032 -10.461 -10.196 1.00 83.38 126 SER A C 1
ATOM 940 O O . SER A 1 126 ? 1.087 -10.971 -10.569 1.00 83.38 126 SER A O 1
ATOM 942 N N . ALA A 1 127 ? -1.152 -10.885 -10.654 1.00 85.44 127 ALA A N 1
ATOM 943 C CA . ALA A 1 127 ? -1.271 -11.942 -11.661 1.00 85.44 127 ALA A CA 1
ATOM 944 C C . ALA A 1 127 ? -0.704 -11.515 -13.026 1.00 85.44 127 ALA A C 1
ATOM 946 O O . ALA A 1 127 ? -0.017 -12.303 -13.679 1.00 85.44 127 ALA A O 1
ATOM 947 N N . SER A 1 128 ? -0.951 -10.268 -13.434 1.00 83.62 128 SER A N 1
ATOM 948 C CA . SER A 1 128 ? -0.451 -9.713 -14.698 1.00 83.62 128 SER A CA 1
ATOM 949 C C . SER A 1 128 ? 1.075 -9.591 -14.689 1.00 83.62 128 SER A C 1
ATOM 951 O O . SER A 1 128 ? 1.735 -10.145 -15.566 1.00 83.62 128 SER A O 1
ATOM 953 N N . ALA A 1 129 ? 1.643 -8.986 -13.641 1.00 79.25 129 ALA A N 1
ATOM 954 C CA . ALA A 1 129 ? 3.090 -8.868 -13.458 1.00 79.25 129 ALA A CA 1
ATOM 955 C C . ALA A 1 129 ? 3.770 -10.244 -13.322 1.00 79.25 129 ALA A C 1
ATOM 957 O O . ALA A 1 129 ? 4.850 -10.478 -13.863 1.00 79.25 129 ALA A O 1
ATOM 958 N N . GLY A 1 130 ? 3.117 -11.196 -12.645 1.00 79.06 130 GLY A N 1
ATOM 959 C CA . GLY A 1 130 ? 3.592 -12.576 -12.552 1.00 79.06 130 GLY A CA 1
ATOM 960 C C . GLY A 1 130 ? 3.666 -13.265 -13.916 1.00 79.06 130 GLY A C 1
ATOM 961 O O . GLY A 1 130 ? 4.648 -13.949 -14.209 1.00 79.06 130 GLY A O 1
ATOM 962 N N . MET A 1 131 ? 2.668 -13.057 -14.778 1.00 80.88 131 MET A N 1
ATOM 963 C CA . MET A 1 131 ? 2.690 -13.591 -16.139 1.00 80.88 131 MET A CA 1
ATOM 964 C C . MET A 1 131 ? 3.796 -12.946 -16.984 1.00 80.88 131 MET A C 1
ATOM 966 O O . MET A 1 131 ? 4.507 -13.660 -17.692 1.00 80.88 131 MET A O 1
ATOM 970 N N . GLU A 1 132 ? 3.993 -11.630 -16.885 1.00 79.81 132 GLU A N 1
ATOM 971 C CA . GLU A 1 132 ? 5.080 -10.928 -17.582 1.00 79.81 132 GLU A CA 1
ATOM 972 C C . GLU A 1 132 ? 6.460 -11.463 -17.186 1.00 79.81 132 GLU A C 1
ATOM 974 O O . GLU A 1 132 ? 7.290 -11.742 -18.055 1.00 79.81 132 GLU A O 1
ATOM 979 N N . ALA A 1 133 ? 6.681 -11.714 -15.893 1.00 80.31 133 ALA A N 1
ATOM 980 C CA . ALA A 1 133 ? 7.918 -12.318 -15.407 1.00 80.31 133 ALA A CA 1
ATOM 981 C C . ALA A 1 133 ? 8.151 -13.730 -15.985 1.00 80.31 133 ALA A C 1
ATOM 983 O O . ALA A 1 133 ? 9.274 -14.068 -16.368 1.00 80.31 133 ALA A O 1
ATOM 984 N N . ILE A 1 134 ? 7.099 -14.550 -16.100 1.00 80.94 134 ILE A N 1
ATOM 985 C CA . ILE A 1 134 ? 7.182 -15.904 -16.675 1.00 80.94 134 ILE A CA 1
ATOM 986 C C . ILE A 1 134 ? 7.493 -15.854 -18.176 1.00 80.94 134 ILE A C 1
ATOM 988 O O . ILE A 1 134 ? 8.350 -16.605 -18.646 1.00 80.94 134 ILE A O 1
ATOM 992 N N . VAL A 1 135 ? 6.825 -14.977 -18.932 1.00 78.88 135 VAL A N 1
ATOM 993 C CA . VAL A 1 135 ? 7.063 -14.817 -20.378 1.00 78.88 135 VAL A CA 1
ATOM 994 C C . VAL A 1 135 ? 8.479 -14.308 -20.646 1.00 78.88 135 VAL A C 1
ATOM 996 O O . VAL A 1 135 ? 9.143 -14.822 -21.543 1.00 78.88 135 VAL A O 1
ATOM 999 N N . SER A 1 136 ? 8.973 -13.372 -19.831 1.00 72.44 136 SER A N 1
ATOM 1000 C CA . SER A 1 136 ? 10.350 -12.870 -19.912 1.00 72.44 136 SER A CA 1
ATOM 1001 C C . SER A 1 136 ? 11.391 -13.977 -19.681 1.00 72.44 136 SER A C 1
ATOM 1003 O O . SER A 1 136 ? 12.386 -14.063 -20.401 1.00 72.44 136 SER A O 1
ATOM 1005 N N . ALA A 1 137 ? 11.139 -14.889 -18.735 1.00 77.44 137 ALA A N 1
ATOM 1006 C CA . ALA A 1 137 ? 12.023 -16.025 -18.466 1.00 77.44 137 ALA A CA 1
ATOM 1007 C C . ALA A 1 137 ? 11.990 -17.105 -19.567 1.00 77.44 137 ALA A C 1
ATOM 1009 O O . ALA A 1 137 ? 12.993 -17.787 -19.792 1.00 77.44 137 ALA A O 1
ATOM 1010 N N . PHE A 1 138 ? 10.859 -17.266 -20.261 1.00 78.88 138 PHE A N 1
ATOM 1011 C CA . PHE A 1 138 ? 10.672 -18.266 -21.315 1.00 78.88 138 PHE A CA 1
ATOM 1012 C C . PHE A 1 138 ? 10.088 -17.638 -22.594 1.00 78.88 138 PHE A C 1
ATOM 1014 O O . PHE A 1 138 ? 8.897 -17.800 -22.879 1.00 78.88 138 PHE A O 1
ATOM 1021 N N . PRO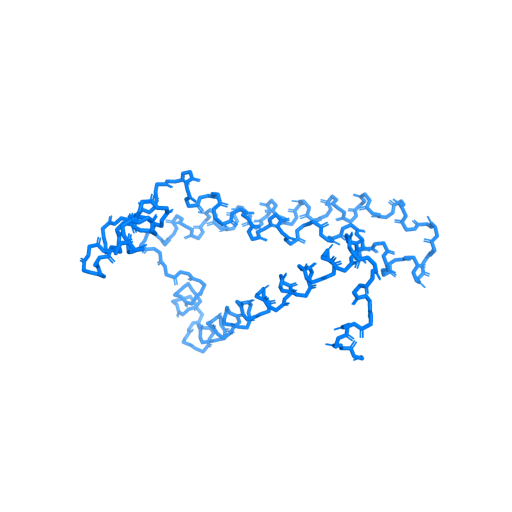 A 1 139 ? 10.924 -17.006 -23.440 1.00 66.19 139 PRO A N 1
ATOM 1022 C CA . PRO A 1 139 ? 10.471 -16.262 -24.624 1.00 66.19 139 PRO A CA 1
ATOM 1023 C C . PRO A 1 139 ? 9.735 -17.114 -25.678 1.00 66.19 139 PRO A C 1
ATOM 1025 O O . PRO A 1 139 ? 9.034 -16.586 -26.535 1.00 66.19 139 PRO A O 1
ATOM 1028 N N . GLY A 1 140 ? 9.819 -18.450 -25.609 1.00 68.38 140 GLY A N 1
ATOM 1029 C CA . GLY A 1 140 ? 9.026 -19.358 -26.451 1.00 68.38 140 GLY A CA 1
ATOM 1030 C C . GLY A 1 140 ? 7.512 -19.349 -26.168 1.00 68.38 140 GLY A C 1
ATOM 1031 O O . GLY A 1 140 ? 6.747 -19.874 -26.977 1.00 68.38 140 GLY A O 1
ATOM 1032 N N . LEU A 1 141 ? 7.071 -18.754 -25.051 1.00 61.03 141 LEU A N 1
ATOM 1033 C CA . LEU A 1 141 ? 5.662 -18.620 -24.659 1.00 61.03 141 LEU A CA 1
ATOM 1034 C C . LEU A 1 141 ? 5.008 -17.300 -25.095 1.00 61.03 141 LEU A C 1
ATOM 1036 O O . LEU A 1 141 ? 3.810 -17.139 -24.866 1.00 61.03 141 LEU A O 1
ATOM 1040 N N . GLU A 1 142 ? 5.719 -16.395 -25.781 1.00 60.47 142 GLU A N 1
ATOM 1041 C CA . GLU A 1 142 ? 5.128 -15.132 -26.266 1.00 60.47 142 GLU A CA 1
ATOM 1042 C C . GLU A 1 142 ? 3.856 -15.343 -27.107 1.00 60.47 142 GLU A C 1
ATOM 1044 O O . GLU A 1 142 ? 2.925 -14.544 -27.048 1.00 60.47 142 GLU A O 1
ATOM 1049 N N . LYS A 1 143 ? 3.761 -16.464 -27.837 1.00 58.56 143 LYS A N 1
ATOM 1050 C CA . LYS A 1 143 ? 2.581 -16.816 -28.647 1.00 58.56 143 LYS A CA 1
ATOM 1051 C C . LYS A 1 143 ? 1.314 -17.139 -27.846 1.00 58.56 143 LYS A C 1
ATOM 1053 O O . LYS A 1 143 ? 0.234 -17.123 -28.427 1.00 58.56 143 LYS A O 1
ATOM 1058 N N . LEU A 1 144 ? 1.428 -17.457 -26.556 1.00 59.31 144 LEU A N 1
ATOM 1059 C CA . LEU A 1 144 ? 0.300 -17.743 -25.657 1.00 59.31 144 LEU A CA 1
ATOM 1060 C C . LEU A 1 144 ? -0.137 -16.511 -24.852 1.00 59.31 144 LEU A C 1
ATOM 1062 O O . LEU A 1 144 ? -1.004 -16.639 -23.988 1.00 59.31 144 LEU A O 1
ATOM 1066 N N . ARG A 1 145 ? 0.430 -15.327 -25.136 1.00 57.09 145 ARG A N 1
ATOM 1067 C CA . ARG A 1 145 ? 0.002 -14.044 -24.571 1.00 57.09 145 ARG A CA 1
ATOM 1068 C C . ARG A 1 145 ? -1.430 -13.737 -25.021 1.00 57.09 145 ARG A C 1
ATOM 1070 O O . ARG A 1 145 ? -1.669 -13.059 -26.013 1.00 57.09 145 ARG A O 1
ATOM 1077 N N . ALA A 1 146 ? -2.398 -14.288 -24.301 1.00 57.16 146 ALA A N 1
ATOM 1078 C CA . ALA A 1 146 ? -3.807 -13.983 -24.448 1.00 57.16 146 ALA A CA 1
ATOM 1079 C C . ALA A 1 146 ? -4.100 -12.700 -23.669 1.00 57.16 146 ALA A C 1
ATOM 1081 O O . ALA A 1 146 ? -4.534 -12.787 -22.532 1.00 57.16 146 ALA A O 1
ATOM 1082 N N . ILE A 1 147 ? -3.780 -11.545 -24.252 1.00 51.53 147 ILE A N 1
ATOM 1083 C CA . ILE A 1 147 ? -4.417 -10.234 -24.037 1.00 51.53 147 ILE A CA 1
ATOM 1084 C C . ILE A 1 147 ? -3.843 -9.315 -25.126 1.00 51.53 147 ILE A C 1
ATOM 1086 O O . ILE A 1 147 ? -2.642 -9.035 -25.154 1.00 51.53 147 ILE A O 1
ATOM 1090 N N . SER A 1 148 ? -4.721 -8.962 -26.068 1.00 38.12 148 SER A N 1
ATOM 1091 C CA . SER A 1 148 ? -4.586 -7.866 -27.033 1.00 38.12 148 SER A CA 1
ATOM 1092 C C . SER A 1 148 ? -4.799 -6.521 -26.360 1.00 38.12 148 SER A C 1
ATOM 1094 O O . SER A 1 148 ? -5.737 -6.480 -25.528 1.00 38.12 148 SER A O 1
#

Organism: NCBI:txid86416

Radius of gyration: 21.26 Å; chains: 1; bounding box: 39×59×48 Å

InterPro domains:
  IPR002293 Amino acid/polyamine transporter I [PF13520] (33-138)
  IPR053153 APC Superfamily Potassium Transporter [PTHR47704] (7-144)

Sequence (148 aa):
MLKGFFDILTGKPLSNEQRSGEKYNVPFGLAVMASDAVSSVAYVAEEILGVLIGVIGLASYQWLGKISLMIIGLLFMLTISYIQIIRAYPQGGGAYVVAKENLGVQDGLIAAAALLIDYILTVAVSASAGMEAIVSAFPGLEKLRAIS

Secondary structure (DSSP, 8-state):
--HHHHHHHH-----GGGTTS----HHHHHHHHHHHHHHHHHTHHHHHHHHHHHHHGGGHHHHHHHHHHHHHHHHHHHHHHHHHHHHH-TT--HHHHHHHHHT-HHHHHHHHHHHHHHHHHHHHHHHHHHHHHHHHH-GGGGGG----